Protein AF-A0A2W7VJ34-F1 (afdb_monomer_lite)

Radius of gyration: 16.39 Å; chains: 1; bounding box: 37×28×41 Å

Structure (mmCIF, N/CA/C/O backbone):
data_AF-A0A2W7VJ34-F1
#
_entry.id   AF-A0A2W7VJ34-F1
#
loop_
_atom_site.group_PDB
_atom_site.id
_atom_site.type_symbol
_atom_site.label_atom_id
_atom_site.label_alt_id
_atom_site.label_comp_id
_atom_site.label_asym_id
_atom_site.label_entity_id
_atom_site.label_seq_id
_atom_site.pdbx_PDB_ins_code
_atom_site.Cartn_x
_atom_site.Cartn_y
_atom_site.Cartn_z
_atom_site.occupancy
_atom_site.B_iso_or_equiv
_atom_site.auth_seq_id
_atom_site.auth_comp_id
_atom_site.auth_asym_id
_atom_site.auth_atom_id
_atom_site.pdbx_PDB_model_num
ATOM 1 N N . THR A 1 1 ? 19.395 3.874 -13.353 1.00 67.94 1 THR A N 1
ATOM 2 C CA . THR A 1 1 ? 18.043 4.255 -12.896 1.00 67.94 1 THR A CA 1
ATOM 3 C C . THR A 1 1 ? 17.930 5.762 -12.875 1.00 67.94 1 THR A C 1
ATOM 5 O O . THR A 1 1 ? 18.788 6.399 -12.278 1.00 67.94 1 THR A O 1
ATOM 8 N N . ALA A 1 2 ? 16.931 6.337 -13.541 1.00 82.19 2 ALA A N 1
ATOM 9 C CA . ALA A 1 2 ? 16.577 7.745 -13.368 1.00 82.19 2 ALA A CA 1
ATOM 10 C C . ALA A 1 2 ? 15.536 7.853 -12.244 1.00 82.19 2 ALA A C 1
ATOM 12 O O . ALA A 1 2 ? 14.639 7.018 -12.171 1.00 82.19 2 ALA A O 1
ATOM 13 N N . MET A 1 3 ? 15.663 8.844 -11.361 1.00 92.31 3 MET A N 1
ATOM 14 C CA . MET A 1 3 ? 14.715 9.085 -10.269 1.00 92.31 3 MET A CA 1
ATOM 15 C C . MET A 1 3 ? 14.077 10.454 -10.475 1.00 92.31 3 MET A C 1
ATOM 17 O O . MET A 1 3 ? 14.781 11.460 -10.535 1.00 92.31 3 MET A O 1
ATOM 21 N N . LEU A 1 4 ? 12.753 10.482 -10.600 1.00 95.12 4 LEU A N 1
ATOM 22 C CA . LEU A 1 4 ? 11.959 11.702 -10.712 1.00 95.12 4 LEU A CA 1
ATOM 23 C C . LEU A 1 4 ? 10.882 11.689 -9.631 1.00 95.12 4 LEU A C 1
ATOM 25 O O . LEU A 1 4 ? 10.383 10.625 -9.265 1.00 95.12 4 LEU A O 1
ATOM 29 N N . THR A 1 5 ? 10.505 12.872 -9.152 1.00 94.44 5 THR A N 1
ATOM 30 C CA . THR A 1 5 ? 9.519 13.021 -8.078 1.00 94.44 5 THR A CA 1
ATOM 31 C C . THR A 1 5 ? 8.414 13.967 -8.515 1.00 94.44 5 THR A C 1
ATOM 33 O O . THR A 1 5 ? 8.681 15.048 -9.035 1.00 94.44 5 THR A O 1
ATOM 36 N N . THR A 1 6 ? 7.171 13.569 -8.266 1.00 95.50 6 THR A N 1
ATOM 37 C CA . THR A 1 6 ? 5.981 14.408 -8.423 1.00 95.50 6 THR A CA 1
ATOM 38 C C . THR A 1 6 ? 5.230 14.478 -7.099 1.00 95.50 6 THR A C 1
ATOM 40 O O . THR A 1 6 ? 5.302 13.548 -6.293 1.00 95.50 6 THR A O 1
ATOM 43 N N . PHE A 1 7 ? 4.518 15.579 -6.869 1.00 95.56 7 PHE A N 1
ATOM 44 C CA . PHE A 1 7 ? 3.755 15.819 -5.649 1.00 95.56 7 PHE A CA 1
ATOM 45 C C . PHE A 1 7 ? 2.326 16.209 -6.003 1.00 95.56 7 PHE A C 1
ATOM 47 O O . PHE A 1 7 ? 2.098 16.997 -6.916 1.00 95.56 7 PHE A O 1
ATOM 54 N N . ASN A 1 8 ? 1.375 15.660 -5.254 1.00 95.81 8 ASN A N 1
ATOM 55 C CA . ASN A 1 8 ? -0.039 15.991 -5.353 1.00 95.81 8 ASN A CA 1
ATOM 56 C C . ASN A 1 8 ? -0.627 16.088 -3.944 1.00 95.81 8 ASN A C 1
ATOM 58 O O . ASN A 1 8 ? -0.203 15.368 -3.039 1.00 95.81 8 ASN A O 1
ATOM 62 N N . GLU A 1 9 ? -1.627 16.946 -3.776 1.00 96.12 9 GLU A N 1
ATOM 63 C CA . GLU A 1 9 ? -2.391 17.065 -2.536 1.00 96.12 9 GLU A CA 1
ATOM 64 C C . GLU A 1 9 ? -3.729 16.336 -2.674 1.00 96.12 9 GLU A C 1
ATOM 66 O O . GLU A 1 9 ? -4.373 16.373 -3.723 1.00 96.12 9 GLU A O 1
ATOM 71 N N . VAL A 1 10 ? -4.160 15.663 -1.605 1.00 95.25 10 VAL A N 1
ATOM 72 C CA . VAL A 1 10 ? -5.406 14.889 -1.588 1.00 95.25 10 VAL A CA 1
ATOM 73 C C . VAL A 1 10 ? -6.252 15.303 -0.392 1.00 95.25 10 VAL A C 1
ATOM 75 O O . VAL A 1 10 ? -5.776 15.368 0.741 1.00 95.25 10 VAL A O 1
ATOM 78 N N . ASN A 1 11 ? -7.539 15.556 -0.633 1.00 96.50 11 ASN A N 1
ATOM 79 C CA . ASN A 1 11 ? -8.489 15.868 0.427 1.00 96.50 11 ASN A CA 1
ATOM 80 C C . ASN A 1 11 ? -8.855 14.608 1.234 1.00 96.50 11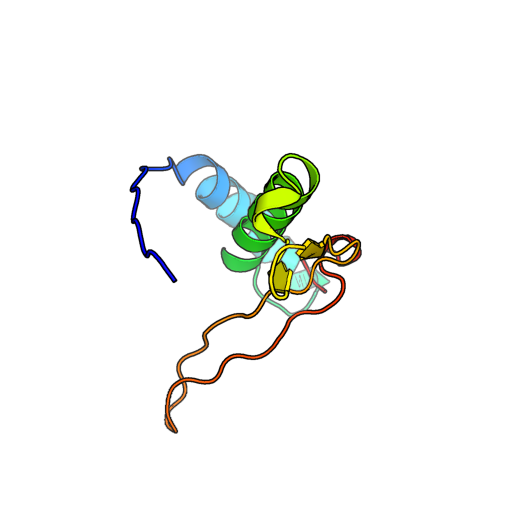 ASN A C 1
ATOM 82 O O . ASN A 1 11 ? -9.596 13.747 0.763 1.00 96.50 11 ASN A O 1
ATOM 86 N N . MET A 1 12 ? -8.391 14.545 2.484 1.00 96.88 12 MET A N 1
ATOM 87 C CA . MET A 1 12 ? -8.607 13.406 3.385 1.00 96.88 12 MET A CA 1
ATOM 88 C C . MET A 1 12 ? -9.931 13.435 4.161 1.00 96.88 12 MET A C 1
ATOM 90 O O . MET A 1 12 ? -10.266 12.446 4.819 1.00 96.88 12 MET A O 1
ATOM 94 N N . LYS A 1 13 ? -10.708 14.526 4.085 1.00 97.31 13 LYS A N 1
ATOM 95 C CA . LYS A 1 13 ? -11.958 14.683 4.848 1.00 97.31 13 LYS A CA 1
ATOM 96 C C . LYS A 1 13 ? -12.925 13.491 4.696 1.00 97.31 13 LYS A C 1
ATOM 98 O O . LYS A 1 13 ? -13.389 13.004 5.725 1.00 97.31 13 LYS A O 1
ATOM 103 N N . PRO A 1 14 ? -13.193 12.952 3.488 1.00 96.12 14 PRO A N 1
ATOM 104 C CA . PRO A 1 14 ? -14.126 11.832 3.338 1.00 96.12 14 PRO A CA 1
ATOM 105 C C . PRO A 1 14 ? -13.684 10.565 4.085 1.00 96.12 14 PRO A C 1
ATOM 107 O O . PRO A 1 14 ? -14.502 9.892 4.708 1.00 96.12 14 PRO A O 1
ATOM 110 N N . ILE A 1 15 ? -12.383 10.258 4.077 1.00 95.62 15 ILE A N 1
ATOM 111 C CA . ILE A 1 15 ? -11.835 9.097 4.793 1.00 95.62 15 ILE A CA 1
ATOM 112 C C . ILE A 1 15 ? -11.927 9.319 6.304 1.00 95.62 15 ILE A C 1
ATOM 114 O O . ILE A 1 15 ? -12.258 8.398 7.049 1.00 95.62 15 ILE A O 1
ATOM 118 N N . MET A 1 16 ? -11.667 10.540 6.775 1.00 95.75 16 MET A N 1
ATOM 119 C CA . MET A 1 16 ? -11.810 10.874 8.193 1.00 95.75 16 MET A CA 1
ATOM 120 C C . MET A 1 16 ? -13.258 10.724 8.673 1.00 95.75 16 MET A C 1
ATOM 122 O O . MET A 1 16 ? -13.487 10.130 9.728 1.00 95.75 16 MET A O 1
ATOM 126 N N . ASP A 1 17 ? -14.223 11.199 7.884 1.00 96.81 17 ASP A N 1
ATOM 127 C CA . ASP A 1 17 ? -15.651 11.080 8.189 1.00 96.81 17 ASP A CA 1
ATOM 128 C C . ASP A 1 17 ? -16.081 9.602 8.252 1.00 96.81 17 ASP A C 1
ATOM 130 O O . ASP A 1 17 ? -16.715 9.184 9.223 1.00 96.81 17 ASP A O 1
ATOM 134 N N . LEU A 1 18 ? -15.647 8.776 7.290 1.00 94.94 18 LEU A N 1
ATOM 135 C CA . LEU A 1 18 ? -15.894 7.327 7.290 1.00 94.94 18 LEU A CA 1
ATOM 136 C C . LEU A 1 18 ? -15.311 6.636 8.524 1.00 94.94 18 LEU A C 1
ATOM 138 O O . LEU A 1 18 ? -15.979 5.818 9.159 1.00 94.94 18 LEU A O 1
ATOM 142 N N . ARG A 1 19 ? -14.071 6.970 8.893 1.00 95.00 19 ARG A N 1
ATOM 143 C CA . ARG A 1 19 ? -13.429 6.402 10.085 1.00 95.00 19 ARG A CA 1
ATOM 144 C C . ARG A 1 19 ? -14.160 6.797 11.362 1.00 95.00 19 ARG A C 1
ATOM 146 O O . ARG A 1 19 ? -14.290 5.965 12.252 1.00 95.00 19 ARG A O 1
ATOM 153 N N . LYS A 1 20 ? -14.674 8.027 11.445 1.00 95.50 20 LYS A N 1
ATOM 154 C CA . LYS A 1 20 ? -15.491 8.471 12.581 1.00 95.50 20 LYS A CA 1
ATOM 155 C C . LYS A 1 20 ? -16.817 7.715 12.652 1.00 95.50 20 LYS A C 1
ATOM 157 O O . LYS A 1 20 ? -17.251 7.359 13.740 1.00 95.50 20 LYS A O 1
ATOM 162 N N . GLN A 1 21 ? -17.445 7.464 11.507 1.00 96.38 21 GLN A N 1
ATOM 163 C CA . GLN A 1 21 ? -18.738 6.789 11.440 1.00 96.38 21 GLN A CA 1
ATOM 164 C C . GLN A 1 21 ? -18.645 5.287 11.747 1.00 96.38 21 GLN A C 1
ATOM 166 O O . GLN A 1 21 ? -19.486 4.759 12.470 1.00 96.38 21 GLN A O 1
ATOM 171 N N . TYR A 1 22 ? -17.640 4.594 11.203 1.00 95.44 22 TYR A N 1
ATOM 172 C CA . TYR A 1 22 ? -17.563 3.128 11.244 1.00 95.44 22 TYR A CA 1
ATOM 173 C C . TYR A 1 22 ? -16.452 2.575 12.139 1.00 95.44 22 TYR A C 1
ATOM 175 O O . TYR A 1 22 ? -16.416 1.369 12.370 1.00 95.44 22 TYR A O 1
ATOM 183 N N . GLY A 1 23 ? -15.556 3.419 12.659 1.00 94.00 23 GLY A N 1
ATOM 184 C CA . GLY A 1 23 ? -14.364 2.987 13.391 1.00 94.00 23 GLY A CA 1
ATOM 185 C C . GLY A 1 23 ? -14.669 2.101 14.597 1.00 94.00 23 GLY A C 1
ATOM 186 O O . GLY A 1 23 ? -14.103 1.018 14.705 1.00 94.00 23 GLY A O 1
ATOM 187 N N . GLU A 1 24 ? -15.610 2.507 15.456 1.00 95.19 24 GLU A N 1
ATOM 188 C CA . GLU A 1 24 ? -15.980 1.715 16.639 1.00 95.19 24 GLU A CA 1
ATOM 189 C C . GLU A 1 24 ? -16.632 0.380 16.273 1.00 95.19 24 GLU A C 1
ATOM 191 O O . GLU A 1 24 ? -16.340 -0.649 16.879 1.00 95.19 24 GLU A O 1
ATOM 196 N N . ALA A 1 25 ? -17.532 0.386 15.286 1.00 96.31 25 ALA A N 1
ATOM 197 C CA . ALA A 1 25 ? -18.198 -0.829 14.828 1.00 96.31 25 ALA A CA 1
ATOM 198 C C . ALA A 1 25 ? -17.195 -1.812 14.206 1.00 96.31 25 ALA A C 1
ATOM 200 O O . ALA A 1 25 ? -17.287 -3.018 14.435 1.00 96.31 25 ALA A O 1
ATOM 201 N N . PHE A 1 26 ? -16.220 -1.293 13.459 1.00 96.06 26 PHE A N 1
ATOM 202 C CA . PHE A 1 26 ? -15.149 -2.076 12.859 1.00 96.06 26 PHE A CA 1
ATOM 203 C C . PHE A 1 26 ? -14.233 -2.690 13.925 1.00 96.06 26 PHE A C 1
ATOM 205 O O . PHE A 1 26 ? -13.998 -3.895 13.898 1.00 96.06 26 PHE A O 1
ATOM 212 N N . GLU A 1 27 ? -13.794 -1.898 14.909 1.00 95.50 27 GLU A N 1
ATOM 213 C CA . GLU A 1 27 ? -12.937 -2.373 16.005 1.00 95.50 27 GLU A CA 1
ATOM 214 C C . GLU A 1 27 ? -13.646 -3.427 16.862 1.00 95.50 27 GLU A C 1
ATOM 216 O O . GLU A 1 27 ? -13.059 -4.461 17.170 1.00 95.50 27 GLU A O 1
ATOM 221 N N . LYS A 1 28 ? -14.941 -3.244 17.155 1.00 96.56 28 LYS A N 1
ATOM 222 C CA . LYS A 1 28 ? -15.748 -4.250 17.866 1.00 96.56 28 LYS A CA 1
ATOM 223 C C . LYS A 1 28 ? -15.891 -5.562 17.093 1.00 96.56 28 LYS A C 1
ATOM 225 O O . LYS A 1 28 ? -15.952 -6.618 17.713 1.00 96.56 28 LYS A O 1
ATOM 230 N N . ARG A 1 29 ? -15.983 -5.506 15.760 1.00 96.38 29 ARG A N 1
ATOM 231 C CA . ARG A 1 29 ? -16.176 -6.694 14.914 1.00 96.38 29 ARG A CA 1
ATOM 232 C C . ARG A 1 29 ? -14.875 -7.451 14.654 1.00 96.38 29 ARG A C 1
ATOM 234 O O . ARG A 1 29 ? -14.894 -8.676 14.665 1.00 96.38 29 ARG A O 1
ATOM 241 N N . HIS A 1 30 ? -13.785 -6.738 14.387 1.00 94.69 30 HIS A N 1
ATOM 242 C CA . HIS A 1 30 ? -12.537 -7.328 13.894 1.00 94.69 30 HIS A CA 1
ATOM 243 C C . HIS A 1 30 ? -11.408 -7.337 14.935 1.00 94.69 30 HIS A C 1
ATOM 245 O O . HIS A 1 30 ? -10.362 -7.924 14.690 1.00 94.69 30 HIS A O 1
ATOM 251 N N . GLY A 1 31 ? -11.586 -6.685 16.090 1.00 93.56 31 GLY A N 1
ATOM 252 C CA . GLY A 1 31 ? -10.559 -6.594 17.135 1.00 93.56 31 GLY A CA 1
ATOM 253 C C . GLY A 1 31 ? -9.361 -5.710 16.766 1.00 93.56 31 GLY A C 1
ATOM 254 O O . GLY A 1 31 ? -8.392 -5.644 17.517 1.00 93.56 31 GLY A O 1
ATOM 255 N N . ILE A 1 32 ? -9.424 -5.020 15.625 1.00 94.25 32 ILE A N 1
ATOM 256 C CA . ILE A 1 32 ? -8.380 -4.131 15.113 1.00 94.25 32 ILE A CA 1
ATOM 257 C C . ILE A 1 32 ? -8.972 -2.780 14.723 1.00 94.25 32 ILE A C 1
ATOM 259 O O . ILE A 1 32 ? -10.123 -2.669 14.299 1.00 94.25 32 ILE A O 1
ATOM 263 N N . ARG A 1 33 ? -8.170 -1.723 14.842 1.00 92.25 33 ARG A N 1
ATOM 264 C CA . ARG A 1 33 ? -8.601 -0.367 14.491 1.00 92.25 33 ARG A CA 1
ATOM 265 C C . ARG A 1 33 ? -8.666 -0.189 12.984 1.00 92.25 33 ARG A C 1
ATOM 267 O O . ARG A 1 33 ? -7.730 -0.544 12.272 1.00 92.25 33 ARG A O 1
ATOM 274 N N . LEU A 1 34 ? -9.707 0.496 12.513 1.00 94.00 34 LEU A N 1
ATOM 275 C CA . LEU A 1 34 ? -9.772 0.954 11.129 1.00 94.00 34 LEU A CA 1
ATOM 276 C C . LEU A 1 34 ? -8.718 2.050 10.902 1.00 94.00 34 LEU A C 1
ATOM 278 O O . LEU A 1 34 ? -8.922 3.215 11.263 1.00 94.00 34 LEU A O 1
ATOM 282 N N . GLY A 1 35 ? -7.561 1.668 10.364 1.00 90.88 35 GLY A N 1
ATOM 283 C CA . GLY A 1 35 ? -6.444 2.562 10.057 1.00 90.88 35 GLY A CA 1
ATOM 284 C C . GLY A 1 35 ? -6.631 3.341 8.753 1.00 90.88 35 GLY A C 1
ATOM 285 O O . GLY A 1 35 ? -7.554 3.092 7.988 1.00 90.88 35 GLY A O 1
ATOM 286 N N . PHE A 1 36 ? -5.736 4.296 8.488 1.00 92.62 36 PHE A N 1
ATOM 287 C CA . PHE A 1 36 ? -5.666 4.960 7.178 1.00 92.62 36 PHE A CA 1
ATOM 288 C C . PHE A 1 36 ? -4.980 4.089 6.121 1.00 92.62 36 PHE A C 1
ATOM 290 O O . PHE A 1 36 ? -5.313 4.176 4.943 1.00 92.62 36 PHE A O 1
ATOM 297 N N . MET A 1 37 ? -4.041 3.238 6.546 1.00 91.69 37 MET A N 1
ATOM 298 C CA . MET A 1 37 ? -3.215 2.447 5.634 1.00 91.69 37 MET A CA 1
ATOM 299 C C . MET A 1 37 ? -4.036 1.511 4.752 1.00 91.69 37 MET A C 1
ATOM 301 O O . MET A 1 37 ? -3.731 1.412 3.571 1.00 91.69 37 MET A O 1
ATOM 305 N N . SER A 1 38 ? -5.110 0.902 5.263 1.00 91.81 38 SER A N 1
ATOM 306 C CA . SER A 1 38 ? -5.976 0.040 4.448 1.00 91.81 38 SER A CA 1
ATOM 307 C C . SER A 1 38 ? -6.614 0.798 3.277 1.00 91.81 38 SER A C 1
ATOM 309 O O . SER A 1 38 ? -6.645 0.283 2.163 1.00 91.81 38 SER A O 1
ATOM 311 N N . PHE A 1 39 ? -7.021 2.058 3.474 1.00 94.88 39 PHE A N 1
ATOM 312 C CA . PHE A 1 39 ? -7.515 2.907 2.382 1.00 94.88 39 PHE A CA 1
ATOM 313 C C . PHE A 1 39 ? -6.424 3.235 1.363 1.00 94.88 39 PHE A C 1
ATOM 315 O O . PHE A 1 39 ? -6.677 3.176 0.163 1.00 94.88 39 PHE A O 1
ATOM 322 N N . TYR A 1 40 ? -5.216 3.569 1.824 1.00 93.81 40 TYR A N 1
ATOM 323 C CA . TYR A 1 40 ? -4.104 3.890 0.928 1.00 93.81 40 TYR A CA 1
ATOM 324 C C . TYR A 1 40 ? -3.672 2.689 0.105 1.00 93.81 40 TYR A C 1
ATOM 326 O O . TYR A 1 40 ? -3.534 2.805 -1.106 1.00 93.81 40 TYR A O 1
ATOM 334 N N . VAL A 1 41 ? -3.511 1.532 0.739 1.00 95.06 41 VAL A N 1
ATOM 335 C CA . VAL A 1 41 ? -3.085 0.321 0.044 1.00 95.06 41 VAL A CA 1
ATOM 336 C C . VAL A 1 41 ? -4.144 -0.102 -0.974 1.00 95.06 41 VAL A C 1
ATOM 338 O O . VAL A 1 41 ? -3.799 -0.363 -2.122 1.00 95.06 41 VAL A O 1
ATOM 341 N N . LYS A 1 42 ? -5.439 -0.052 -0.628 1.00 94.56 42 LYS A N 1
ATOM 342 C CA . LYS A 1 42 ? -6.511 -0.307 -1.603 1.00 94.56 42 LYS A CA 1
ATOM 343 C C . LYS A 1 42 ? -6.530 0.700 -2.752 1.00 94.56 42 LYS A C 1
ATOM 345 O O . LYS A 1 42 ? -6.679 0.291 -3.899 1.00 94.56 42 LYS A O 1
ATOM 350 N N . ALA A 1 43 ? -6.331 1.989 -2.481 1.00 95.56 43 ALA A N 1
ATOM 351 C CA . ALA A 1 43 ? -6.248 3.001 -3.532 1.00 95.56 43 ALA A CA 1
ATOM 352 C C . ALA A 1 43 ? -5.046 2.773 -4.466 1.00 95.56 43 ALA A C 1
ATOM 354 O O . ALA A 1 43 ? -5.188 2.894 -5.681 1.00 95.56 43 ALA A O 1
ATOM 355 N N . VAL A 1 44 ? -3.885 2.404 -3.912 1.00 95.50 44 VAL A N 1
ATOM 356 C CA . VAL A 1 44 ? -2.681 2.066 -4.684 1.00 95.50 44 VAL A CA 1
ATOM 357 C C . VAL A 1 44 ? -2.932 0.842 -5.553 1.00 95.50 44 VAL A C 1
ATOM 359 O O . VAL A 1 44 ? -2.686 0.910 -6.748 1.00 95.50 44 VAL A O 1
ATOM 362 N N . VAL A 1 45 ? -3.482 -0.242 -5.004 1.00 95.56 45 VAL A N 1
ATOM 363 C CA . VAL A 1 45 ? -3.788 -1.456 -5.777 1.00 95.56 45 VAL A CA 1
ATOM 364 C C . VAL A 1 45 ? -4.735 -1.155 -6.943 1.00 95.56 45 VAL A C 1
ATOM 366 O O . VAL A 1 45 ? -4.483 -1.584 -8.067 1.00 95.56 45 VAL A O 1
ATOM 369 N N . GLU A 1 46 ? -5.790 -0.369 -6.720 1.00 95.69 46 GLU A N 1
ATOM 370 C CA . GLU A 1 46 ? -6.699 0.040 -7.799 1.00 95.69 46 GLU A CA 1
ATOM 371 C C . GLU A 1 46 ? -6.018 0.926 -8.853 1.00 95.69 46 GLU A C 1
ATOM 373 O O . GLU A 1 46 ? -6.367 0.856 -10.033 1.00 95.69 46 GLU A O 1
ATOM 378 N N . ALA A 1 47 ? -5.025 1.731 -8.467 1.00 96.12 47 ALA A N 1
ATOM 379 C CA . ALA A 1 47 ? -4.203 2.476 -9.416 1.00 96.12 47 ALA A CA 1
ATOM 380 C C . ALA A 1 47 ? -3.266 1.551 -10.209 1.00 96.12 47 ALA A C 1
ATOM 382 O O . ALA A 1 47 ? -3.202 1.675 -11.429 1.00 96.12 47 ALA A O 1
ATOM 383 N N . LEU A 1 48 ? -2.604 0.590 -9.557 1.00 95.75 48 LEU A N 1
ATOM 384 C CA . LEU A 1 48 ? -1.707 -0.374 -10.207 1.00 95.75 48 LEU A CA 1
ATOM 385 C C . LEU A 1 48 ? -2.446 -1.245 -11.231 1.00 95.75 48 LEU A C 1
ATOM 387 O O . LEU A 1 48 ? -1.910 -1.522 -12.297 1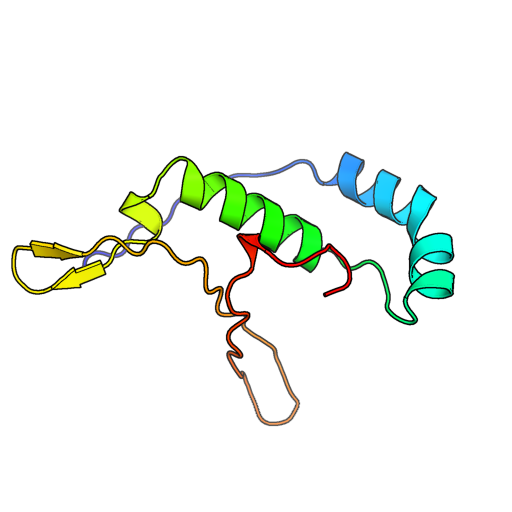.00 95.75 48 LEU A O 1
ATOM 391 N N . LYS A 1 49 ? -3.703 -1.620 -10.960 1.00 94.56 49 LYS A N 1
ATOM 392 C CA . LYS A 1 49 ? -4.553 -2.330 -11.933 1.00 94.56 49 LYS A CA 1
ATOM 393 C C . LYS A 1 49 ? -4.836 -1.510 -13.197 1.00 94.56 49 LYS A C 1
ATOM 395 O O . LYS A 1 49 ? -5.021 -2.084 -14.264 1.00 94.56 49 LYS A O 1
ATOM 400 N N . ARG A 1 50 ? -4.920 -0.179 -13.079 1.00 96.19 50 ARG A N 1
ATOM 401 C CA . ARG A 1 50 ? -5.184 0.737 -14.207 1.00 96.19 50 ARG A CA 1
ATOM 402 C C . ARG A 1 50 ? -3.916 1.130 -14.959 1.00 96.19 50 ARG A C 1
ATOM 404 O O . ARG A 1 50 ? -4.002 1.415 -16.147 1.00 96.19 50 ARG A O 1
ATOM 411 N N . TYR A 1 51 ? -2.786 1.158 -14.259 1.00 96.00 51 TYR A N 1
ATOM 412 C CA . TYR A 1 51 ? -1.475 1.558 -14.767 1.00 96.00 51 TYR A CA 1
ATOM 413 C C . TYR A 1 51 ? -0.444 0.466 -14.437 1.00 96.00 51 TYR A C 1
ATOM 415 O O . TYR A 1 51 ? 0.365 0.633 -13.514 1.00 96.00 51 TYR A O 1
ATOM 423 N N . PRO A 1 52 ? -0.501 -0.687 -15.130 1.00 94.69 52 PRO A N 1
ATOM 424 C CA . PRO A 1 52 ? 0.324 -1.854 -14.817 1.00 94.69 52 PRO A CA 1
ATOM 425 C C . PRO A 1 52 ? 1.826 -1.602 -14.999 1.00 94.69 52 PRO A C 1
ATOM 427 O O . PRO A 1 52 ? 2.636 -2.297 -14.389 1.00 94.69 52 PRO A O 1
ATOM 430 N N . GLU A 1 53 ? 2.215 -0.585 -15.771 1.00 94.62 53 GLU A N 1
ATOM 431 C CA . GLU A 1 53 ? 3.609 -0.176 -15.971 1.00 94.62 53 GLU A CA 1
ATOM 432 C C . GLU A 1 53 ? 4.270 0.267 -14.659 1.00 94.62 53 GLU A C 1
ATOM 434 O O . GLU A 1 53 ? 5.476 0.117 -14.490 1.00 94.62 53 GLU A O 1
ATOM 439 N N . VAL A 1 54 ? 3.485 0.781 -13.705 1.00 94.44 54 VAL A N 1
ATOM 440 C CA . VAL A 1 54 ? 3.983 1.193 -12.383 1.00 94.44 54 VAL A CA 1
ATOM 441 C C . VAL A 1 54 ? 4.332 -0.020 -11.514 1.00 94.44 54 VAL A C 1
ATOM 443 O O . VAL A 1 54 ? 5.202 0.078 -10.652 1.00 94.44 54 VAL A O 1
ATOM 446 N N . ASN A 1 55 ? 3.678 -1.1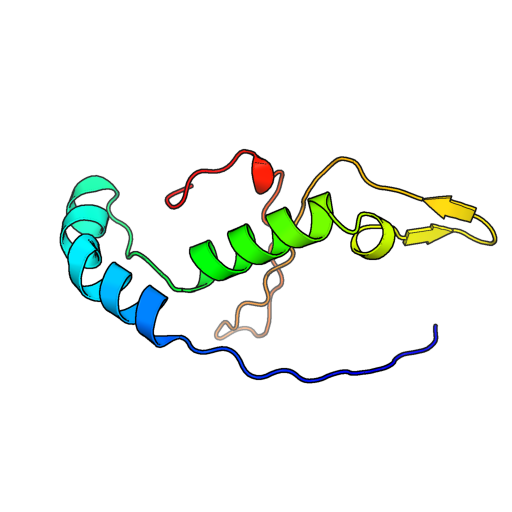65 -11.742 1.00 95.88 55 ASN A N 1
ATOM 447 C CA . ASN A 1 55 ? 3.971 -2.426 -11.052 1.00 95.88 55 ASN A CA 1
ATOM 448 C C . ASN A 1 55 ? 5.040 -3.264 -11.776 1.00 95.88 55 ASN A C 1
ATOM 450 O O . ASN A 1 55 ? 5.399 -4.339 -11.302 1.00 95.88 55 ASN A O 1
ATOM 454 N N . ALA A 1 56 ? 5.511 -2.834 -12.948 1.00 95.56 56 ALA A N 1
ATOM 455 C CA . ALA A 1 56 ? 6.481 -3.568 -13.750 1.00 95.56 56 ALA A CA 1
ATOM 456 C C . ALA A 1 56 ? 7.925 -3.318 -13.281 1.00 95.56 56 ALA A C 1
ATOM 458 O O . ALA A 1 56 ? 8.227 -2.332 -12.606 1.00 95.56 56 ALA A O 1
ATOM 459 N N . SER A 1 57 ? 8.836 -4.207 -13.664 1.00 94.50 57 SER A N 1
ATOM 460 C CA . SER A 1 57 ? 10.281 -4.011 -13.523 1.00 94.50 57 SER A CA 1
ATOM 461 C C . SER A 1 57 ? 10.964 -4.012 -14.889 1.00 94.50 57 SER A C 1
ATOM 463 O O . SER A 1 57 ? 10.407 -4.471 -15.882 1.00 94.50 57 SER A O 1
ATOM 465 N N . ILE A 1 58 ? 12.174 -3.459 -14.943 1.00 94.06 58 ILE A N 1
ATOM 466 C CA . ILE A 1 58 ? 13.029 -3.498 -16.132 1.00 94.06 58 ILE A CA 1
ATOM 467 C C . ILE A 1 58 ? 14.090 -4.573 -15.893 1.00 94.06 58 ILE A C 1
ATOM 469 O O . ILE A 1 58 ? 14.815 -4.489 -14.898 1.00 94.06 58 ILE A O 1
ATOM 473 N N . ASP A 1 59 ? 14.180 -5.546 -16.797 1.00 93.88 59 ASP A N 1
ATOM 474 C CA . ASP A 1 59 ? 15.213 -6.583 -16.817 1.00 93.88 59 ASP A CA 1
ATOM 475 C C . ASP A 1 59 ? 15.994 -6.490 -18.136 1.00 93.88 59 ASP A C 1
ATOM 477 O O . ASP A 1 59 ? 15.520 -6.889 -19.198 1.00 93.88 59 ASP A O 1
ATOM 481 N N . GLY A 1 60 ? 17.176 -5.869 -18.086 1.00 92.19 60 GLY A N 1
ATOM 482 C CA . GLY A 1 60 ? 17.942 -5.532 -19.286 1.00 92.19 60 GLY A CA 1
ATOM 483 C C . GLY A 1 60 ? 17.191 -4.546 -20.186 1.00 92.19 60 GLY A C 1
ATOM 484 O O . GLY A 1 60 ? 16.956 -3.404 -19.785 1.00 92.19 60 GLY A O 1
ATOM 485 N N . ASP A 1 61 ? 16.835 -5.005 -21.387 1.00 93.88 61 ASP A N 1
ATOM 486 C CA . ASP A 1 61 ? 16.069 -4.245 -22.383 1.00 93.88 61 ASP A CA 1
ATOM 487 C C . ASP A 1 61 ? 14.564 -4.588 -22.367 1.00 93.88 61 ASP A C 1
ATOM 489 O O . ASP A 1 61 ? 13.782 -3.972 -23.096 1.00 93.88 61 ASP A O 1
ATOM 493 N N . ASP A 1 62 ? 14.145 -5.538 -21.523 1.00 95.31 62 ASP A N 1
ATOM 494 C CA . ASP A 1 62 ? 12.765 -6.009 -21.427 1.00 95.31 62 ASP A CA 1
ATOM 495 C C . ASP A 1 62 ? 12.019 -5.379 -20.240 1.00 95.31 62 ASP A C 1
ATOM 497 O O . ASP A 1 62 ? 12.574 -5.113 -19.170 1.00 95.31 62 ASP A O 1
ATOM 501 N N . VAL A 1 63 ? 10.712 -5.169 -20.419 1.00 95.00 63 VAL A N 1
ATOM 502 C CA . VAL A 1 63 ? 9.796 -4.755 -19.346 1.00 95.00 63 VAL A CA 1
ATOM 503 C C . VAL A 1 63 ? 9.018 -5.974 -18.862 1.00 95.00 63 VAL A C 1
ATOM 505 O O . VAL A 1 63 ? 8.251 -6.576 -19.616 1.00 95.00 63 VAL A O 1
ATOM 508 N N . VAL A 1 64 ? 9.185 -6.318 -17.588 1.00 96.06 64 VAL A N 1
ATOM 509 C CA . VAL A 1 64 ? 8.540 -7.458 -16.935 1.00 96.06 64 VAL A CA 1
ATOM 510 C C . VAL A 1 64 ? 7.321 -6.977 -16.155 1.00 96.06 64 VAL A C 1
ATOM 512 O O . VAL A 1 64 ? 7.438 -6.261 -15.161 1.00 96.06 64 VAL A O 1
ATOM 515 N N . TYR A 1 65 ? 6.135 -7.387 -16.599 1.00 95.44 65 TYR A N 1
ATOM 516 C CA . TYR A 1 65 ? 4.872 -7.074 -15.933 1.00 95.44 65 TYR A CA 1
ATOM 517 C C . TYR A 1 65 ? 4.516 -8.132 -14.886 1.00 95.44 65 TYR A C 1
ATOM 519 O O . TYR A 1 65 ? 4.594 -9.333 -15.149 1.00 95.44 65 TYR A O 1
ATOM 527 N N . HIS A 1 66 ? 4.055 -7.682 -13.718 1.00 94.19 66 HIS A N 1
ATOM 528 C CA . HIS A 1 66 ? 3.637 -8.552 -12.620 1.00 94.19 66 HIS A CA 1
ATOM 529 C C . HIS A 1 66 ? 2.112 -8.544 -12.472 1.00 94.19 66 HIS A C 1
ATOM 531 O O . HIS A 1 66 ? 1.499 -7.486 -12.335 1.00 94.19 66 HIS A O 1
ATOM 537 N N . ASN A 1 67 ? 1.512 -9.738 -12.450 1.00 90.88 67 ASN A N 1
ATOM 538 C CA . ASN A 1 67 ? 0.064 -9.942 -12.280 1.00 90.88 67 ASN A CA 1
ATOM 539 C C . ASN A 1 67 ? -0.340 -10.208 -10.818 1.00 90.88 67 ASN A C 1
ATOM 541 O O . ASN A 1 67 ? -1.386 -10.798 -10.563 1.00 90.88 67 ASN A O 1
ATOM 545 N N . TYR A 1 68 ? 0.502 -9.805 -9.870 1.00 94.75 68 TYR A N 1
ATOM 546 C CA . TYR A 1 68 ? 0.246 -9.864 -8.433 1.00 94.75 68 TYR A CA 1
ATOM 547 C C . TYR A 1 68 ? 0.519 -8.492 -7.816 1.00 94.75 68 TYR A C 1
ATOM 549 O O . TYR A 1 68 ? 1.278 -7.686 -8.366 1.00 94.75 68 TYR A O 1
ATOM 557 N N . PHE A 1 69 ? -0.108 -8.223 -6.673 1.00 96.25 69 PHE A N 1
ATOM 558 C CA . PHE A 1 69 ? -0.077 -6.913 -6.028 1.00 96.25 69 PHE A CA 1
ATOM 559 C C . PHE A 1 69 ? 0.505 -7.024 -4.622 1.00 96.25 69 PHE A C 1
ATOM 561 O O . PHE A 1 69 ? -0.218 -7.007 -3.625 1.00 96.25 69 PHE A O 1
ATOM 568 N N . ASP A 1 70 ? 1.833 -7.106 -4.570 1.00 95.81 70 ASP A N 1
ATOM 569 C CA . ASP A 1 70 ? 2.598 -7.168 -3.329 1.00 95.81 70 ASP A CA 1
ATOM 570 C C . ASP A 1 70 ? 3.097 -5.771 -2.948 1.00 95.81 70 ASP A C 1
ATOM 572 O O . ASP A 1 70 ? 3.835 -5.126 -3.693 1.00 95.81 70 ASP A O 1
ATOM 576 N N . VAL A 1 71 ? 2.715 -5.291 -1.765 1.00 95.25 71 VAL A N 1
ATOM 577 C CA . VAL A 1 71 ? 3.022 -3.930 -1.310 1.00 95.25 71 VAL A CA 1
ATOM 578 C C . VAL A 1 71 ? 3.963 -3.975 -0.115 1.00 95.25 71 VAL A C 1
ATOM 580 O O . VAL A 1 71 ? 3.612 -4.438 0.972 1.00 95.25 71 VAL A O 1
ATOM 583 N N . SER A 1 72 ? 5.170 -3.443 -0.303 1.00 94.88 72 SER A N 1
ATOM 584 C CA . SER A 1 72 ? 6.122 -3.233 0.790 1.00 94.88 72 SER A CA 1
ATOM 585 C C . SER A 1 72 ? 5.707 -2.031 1.633 1.00 94.88 72 SER A C 1
ATOM 587 O O . SER A 1 72 ? 5.550 -0.925 1.118 1.00 94.88 72 SER A O 1
ATOM 589 N N . MET A 1 73 ? 5.570 -2.226 2.942 1.00 92.56 73 MET A N 1
ATOM 590 C CA . MET A 1 73 ? 5.214 -1.163 3.877 1.00 92.56 73 MET A CA 1
ATOM 591 C C . MET A 1 73 ? 6.356 -0.868 4.834 1.00 92.56 73 MET A C 1
ATOM 593 O O . MET A 1 73 ? 6.790 -1.736 5.579 1.00 92.56 73 MET A O 1
ATOM 597 N N . ALA A 1 74 ? 6.810 0.380 4.858 1.00 93.88 74 ALA A N 1
ATOM 598 C CA . ALA A 1 74 ? 7.856 0.811 5.769 1.00 93.88 74 ALA A CA 1
ATOM 599 C C . ALA A 1 74 ? 7.277 1.058 7.174 1.00 93.88 74 ALA A C 1
ATOM 601 O O . ALA A 1 74 ? 6.388 1.892 7.355 1.00 93.88 74 ALA A O 1
ATOM 602 N N . VAL A 1 75 ? 7.784 0.335 8.173 1.00 93.50 75 VAL A N 1
ATOM 603 C CA . VAL A 1 75 ? 7.348 0.411 9.571 1.00 93.50 75 VAL A CA 1
ATOM 604 C C . VAL A 1 75 ? 8.539 0.758 10.453 1.00 93.50 75 VAL A C 1
ATOM 606 O O . VAL A 1 75 ? 9.564 0.075 10.450 1.00 93.50 75 VAL A O 1
ATOM 609 N N . SER A 1 76 ? 8.400 1.831 11.227 1.00 94.56 76 SER A N 1
ATOM 610 C CA . SER A 1 76 ? 9.409 2.232 12.204 1.00 94.56 76 SER A CA 1
ATOM 611 C C . SER A 1 76 ? 9.261 1.417 13.488 1.00 94.56 76 SER A C 1
ATOM 613 O O . SER A 1 76 ? 8.166 1.304 14.040 1.00 94.56 76 SER A O 1
ATOM 615 N N . THR A 1 77 ? 10.365 0.855 13.972 1.00 94.06 77 THR A N 1
ATOM 616 C CA . THR A 1 77 ? 10.446 0.095 15.226 1.00 94.06 77 THR A CA 1
ATOM 617 C C . THR A 1 77 ? 11.577 0.648 16.098 1.00 94.06 77 THR A C 1
ATOM 619 O O . THR A 1 77 ? 12.484 1.299 15.576 1.00 94.06 77 THR A O 1
ATOM 622 N N . PRO A 1 78 ? 11.620 0.339 17.408 1.00 94.38 78 PRO A N 1
ATOM 623 C CA . PRO A 1 78 ? 12.74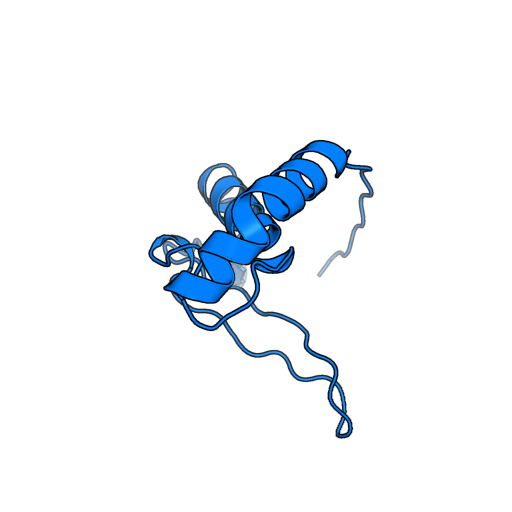7 0.730 18.262 1.00 94.38 78 PRO A CA 1
ATOM 624 C C . PRO A 1 78 ? 14.112 0.212 17.780 1.00 94.38 78 PRO A C 1
ATOM 626 O O . PRO A 1 78 ? 15.144 0.761 18.150 1.00 94.38 78 PRO A O 1
ATOM 629 N N . ARG A 1 79 ? 14.128 -0.851 16.963 1.00 92.50 79 ARG A N 1
ATOM 630 C CA . ARG A 1 79 ? 15.345 -1.451 16.396 1.00 92.50 79 ARG A CA 1
ATOM 631 C C . ARG A 1 79 ? 15.710 -0.889 15.017 1.00 92.50 79 ARG A C 1
ATOM 633 O O . ARG A 1 79 ? 16.713 -1.315 14.456 1.00 92.50 79 ARG A O 1
ATOM 640 N N . GLY A 1 80 ? 14.913 0.035 14.478 1.00 94.50 80 GLY A N 1
ATOM 641 C CA . GLY A 1 80 ? 15.102 0.639 13.160 1.00 94.50 80 GLY A CA 1
ATOM 642 C C . GLY A 1 80 ? 13.892 0.486 12.237 1.00 94.50 80 GLY A C 1
ATOM 643 O O . GLY A 1 80 ? 12.795 0.118 12.666 1.00 94.50 80 GLY A O 1
ATOM 644 N N . LEU A 1 81 ? 14.103 0.784 10.956 1.00 95.44 81 LEU A N 1
ATOM 645 C CA . LEU A 1 81 ? 13.099 0.658 9.901 1.00 95.44 81 LEU A CA 1
ATOM 646 C C . LEU A 1 81 ? 13.058 -0.781 9.381 1.00 95.44 81 LEU A C 1
ATOM 648 O O . LEU A 1 81 ? 14.090 -1.332 9.005 1.00 95.44 81 LEU A O 1
ATOM 652 N N . VAL A 1 82 ? 11.867 -1.367 9.321 1.00 95.00 82 VAL A N 1
ATOM 653 C CA . VAL A 1 82 ? 11.631 -2.658 8.665 1.00 95.00 82 VAL A CA 1
ATOM 654 C C . VAL A 1 82 ? 10.598 -2.489 7.560 1.00 95.00 82 VAL A C 1
ATOM 656 O O . VAL A 1 82 ? 9.709 -1.647 7.663 1.00 95.00 82 VAL A O 1
ATOM 659 N N . THR A 1 83 ? 10.708 -3.284 6.500 1.00 95.94 83 THR A N 1
ATOM 660 C CA . THR A 1 83 ? 9.800 -3.233 5.344 1.00 95.94 83 THR A CA 1
ATOM 661 C C . THR A 1 83 ? 9.137 -4.593 5.118 1.00 95.94 83 THR A C 1
ATOM 663 O O . THR A 1 83 ? 9.578 -5.344 4.244 1.00 95.94 83 THR A O 1
ATOM 666 N N . PRO A 1 84 ? 8.127 -4.977 5.921 1.00 94.50 84 PRO A N 1
ATOM 667 C CA . PRO A 1 84 ? 7.308 -6.145 5.618 1.00 94.50 84 PRO A CA 1
ATOM 668 C C . PRO A 1 84 ? 6.588 -5.996 4.272 1.00 94.50 84 PRO A C 1
ATOM 670 O O . PRO A 1 84 ? 6.229 -4.891 3.860 1.00 94.50 84 PRO A O 1
ATOM 673 N N . VAL A 1 85 ? 6.349 -7.131 3.618 1.00 95.75 85 VAL A N 1
ATOM 674 C CA . VAL A 1 85 ? 5.582 -7.218 2.371 1.00 95.75 85 VAL A CA 1
ATOM 675 C C . VAL A 1 85 ? 4.185 -7.731 2.691 1.00 95.75 85 VAL A C 1
ATOM 677 O O . VAL A 1 85 ? 4.044 -8.826 3.237 1.00 95.75 85 VAL A O 1
ATOM 680 N N . LEU A 1 86 ? 3.168 -6.948 2.340 1.00 94.50 86 LEU A N 1
ATOM 681 C CA . LEU A 1 86 ? 1.786 -7.411 2.261 1.00 94.50 86 LEU A CA 1
ATOM 682 C C . LEU A 1 86 ? 1.603 -8.076 0.900 1.00 94.50 86 LEU A C 1
ATOM 684 O O . LEU A 1 86 ? 1.844 -7.427 -0.116 1.00 94.50 86 LEU A O 1
ATOM 688 N N . ARG A 1 87 ? 1.232 -9.356 0.879 1.00 95.75 87 ARG A N 1
ATOM 689 C CA . ARG A 1 87 ? 1.111 -10.133 -0.360 1.00 95.75 87 ARG A CA 1
ATOM 690 C C . ARG A 1 87 ? -0.324 -10.185 -0.854 1.00 95.75 87 ARG A C 1
ATOM 692 O O . ARG A 1 87 ? -1.235 -10.174 -0.028 1.00 95.75 87 ARG A O 1
ATOM 699 N N . ASP A 1 88 ? -0.493 -10.261 -2.172 1.00 95.62 88 ASP A N 1
ATOM 700 C CA . ASP A 1 88 ? -1.786 -10.474 -2.839 1.00 95.62 88 ASP A CA 1
ATOM 701 C C . ASP A 1 88 ? -2.881 -9.509 -2.351 1.00 95.62 88 ASP A C 1
ATOM 703 O O . ASP A 1 88 ? -4.027 -9.885 -2.077 1.00 95.62 88 ASP A O 1
ATOM 707 N N . VAL A 1 89 ? -2.522 -8.232 -2.182 1.00 95.50 89 VAL A N 1
ATOM 708 C CA . VAL A 1 89 ? -3.356 -7.270 -1.448 1.00 95.50 89 VAL A CA 1
ATOM 709 C C . VAL A 1 89 ? -4.653 -6.923 -2.181 1.00 95.50 89 VAL A C 1
ATOM 711 O O . VAL A 1 89 ? -5.612 -6.411 -1.5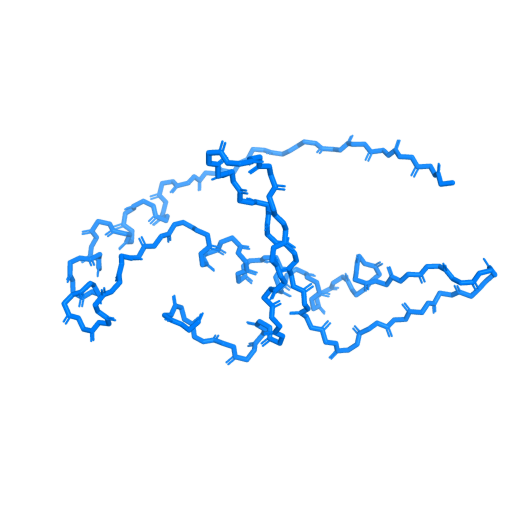92 1.00 95.50 89 VAL A O 1
ATOM 714 N N . ASP A 1 90 ? -4.737 -7.213 -3.473 1.00 94.69 90 ASP A N 1
ATOM 715 C CA . ASP A 1 90 ? -5.973 -7.114 -4.237 1.00 94.69 90 ASP A CA 1
ATOM 716 C C . ASP A 1 90 ? -7.057 -8.072 -3.733 1.00 94.69 90 ASP A C 1
ATOM 718 O O . ASP A 1 90 ? -8.234 -7.708 -3.781 1.00 94.69 90 ASP A O 1
ATOM 722 N N . THR A 1 91 ? -6.668 -9.214 -3.163 1.00 95.12 91 THR A N 1
ATOM 723 C CA . THR A 1 91 ? -7.579 -10.240 -2.632 1.00 95.12 91 THR A CA 1
ATOM 724 C C . THR A 1 91 ? -8.007 -10.006 -1.179 1.00 95.12 91 THR A C 1
ATOM 726 O O . THR A 1 91 ? -9.031 -10.534 -0.750 1.00 95.12 91 THR A O 1
ATOM 729 N N . LEU A 1 92 ? -7.265 -9.184 -0.430 1.00 94.00 92 LEU A N 1
ATOM 730 C CA . LEU A 1 92 ? -7.485 -8.965 1.006 1.00 94.00 92 LEU A CA 1
ATOM 731 C C . LEU A 1 92 ? -8.694 -8.061 1.301 1.00 94.00 92 LEU A C 1
ATOM 733 O O . LEU A 1 92 ? -9.012 -7.147 0.540 1.00 94.00 92 LEU A O 1
ATOM 737 N N . GLY A 1 93 ? -9.380 -8.262 2.422 1.00 92.44 93 GLY A N 1
ATOM 738 C CA . GLY A 1 93 ? -10.365 -7.317 2.939 1.00 92.44 93 GLY A CA 1
ATOM 739 C C . GLY A 1 93 ? -9.724 -6.075 3.570 1.00 92.44 93 GLY A C 1
ATOM 740 O O . GLY A 1 93 ? -8.514 -5.898 3.595 1.00 92.44 93 GLY A O 1
ATOM 741 N N . MET A 1 94 ? -10.547 -5.176 4.120 1.00 91.00 94 MET A N 1
ATOM 742 C CA . MET A 1 94 ? -10.044 -4.014 4.883 1.00 91.00 94 MET A CA 1
ATOM 743 C C . MET A 1 94 ? -9.480 -4.395 6.261 1.00 91.00 94 MET A C 1
ATOM 745 O O . MET A 1 94 ? -8.843 -3.558 6.902 1.00 91.00 94 MET A O 1
ATOM 749 N N . ALA A 1 95 ? -9.800 -5.600 6.736 1.00 91.62 95 ALA A N 1
ATOM 750 C CA . ALA A 1 95 ? -9.407 -6.128 8.038 1.00 91.62 95 ALA A CA 1
ATOM 751 C C . ALA A 1 95 ? -8.335 -7.226 7.948 1.00 91.62 95 ALA A C 1
ATOM 753 O O . ALA A 1 95 ? -7.886 -7.689 8.995 1.00 91.62 95 ALA A O 1
ATOM 754 N N . ASP A 1 96 ? -7.978 -7.631 6.728 1.00 87.38 96 ASP A N 1
ATOM 755 C CA . ASP A 1 96 ? -7.049 -8.723 6.444 1.00 87.38 96 ASP A CA 1
ATOM 756 C C . ASP A 1 96 ? -5.648 -8.184 6.120 1.00 87.38 96 ASP A C 1
ATOM 758 O O . ASP A 1 96 ? -5.555 -7.054 5.577 1.00 87.38 96 ASP A O 1
#

Secondary structure (DSSP, 8-state):
------------HHHHHHHHHHHHHHHHHH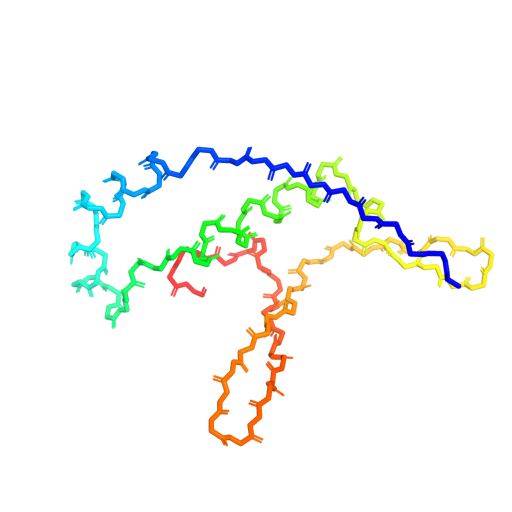SS---SHHHHHHHHHHHHHH-GGGG-EEETTEEE--SS--EE--EEETTEEE-PEEPSTTT--S--

Sequence (96 aa):
TAMLTTFNEVNMKPIMDLRKQYGEAFEKRHGIRLGFMSFYVKAVVEALKRYPEVNASIDGDDVVYHNYFDVSMAVSTPRGLVTPVLRDVDTLGMAD

Organism: Escherichia coli (NCBI:txid562)

InterPro domains:
  IPR001078 2-oxoacid dehydrogenase acyltransferase, catalytic domain [PF00198] (2-95)
  IPR023213 Chloramphenicol acetyltransferase-like domain superfamily [G3DSA:3.30.559.10] (1-96)
  IPR050537 2-oxoacid dehydrogenase [PTHR43416] (1-96)

pLDDT: mean 94.26, std 3.37, range [67.94, 97.31]

Foldseek 3Di:
DDDDDDDDDDDCVVVVVVLVVCQVVCCVVQVDGQDVVLVVLQVVVVVCVVVQQVVWDDDPPDIGGDPWRKDWDWDQDPVGIDTDIDTRSVPDDSND